Protein AF-A0A9D8QGH4-F1 (afdb_monomer)

Solvent-accessible surface area (backbone atoms only — not comparable to full-atom values): 7439 Å² total; per-residue (Å²): 111,70,68,57,54,52,50,52,52,52,29,56,52,40,53,74,41,57,66,70,57,33,42,51,51,21,41,53,50,23,56,52,42,67,69,68,40,53,65,63,51,49,56,51,47,55,54,42,43,71,77,38,74,86,55,49,74,70,54,46,53,49,52,49,50,50,49,43,34,47,50,30,36,23,50,44,50,60,44,26,47,89,78,55,52,55,67,64,55,52,75,75,60,86,82,80,70,58,66,58,54,55,57,45,49,73,69,74,76,66,76,88,86,86,81,70,103,54,74,51,46,67,62,64,61,67,63,111

pLDDT: mean 94.21, std 4.21, range [72.12, 98.38]

Foldseek 3Di:
DVVVVVLVVVLVVLQPDDLVVLLVVLLVVLVVCCVPVVVVLVVQLVVVCVVPVPDDPVRSSVVSSVCSSQVSSLVSCVSNVVNDDLVNLVVVDDDDPVVVVVVVVVVVPDDDDDDDPDGNVVSVVSND

Mean predicted aligned error: 3.69 Å

Structure (mmCIF, N/CA/C/O backbone):
data_AF-A0A9D8QGH4-F1
#
_entry.id   AF-A0A9D8QGH4-F1
#
loop_
_atom_site.group_PDB
_atom_site.id
_atom_site.type_symbol
_atom_site.label_atom_id
_atom_site.label_alt_id
_atom_site.label_comp_id
_atom_site.label_asym_id
_atom_site.label_entity_id
_atom_site.label_seq_id
_atom_site.pdbx_PDB_ins_code
_atom_site.Cartn_x
_atom_site.Cartn_y
_atom_site.Cartn_z
_atom_site.occupancy
_atom_site.B_iso_or_equiv
_atom_site.auth_seq_id
_atom_site.auth_comp_id
_atom_site.auth_asym_id
_atom_site.auth_atom_id
_atom_site.pdbx_PDB_model_num
ATOM 1 N N . MET A 1 1 ? 16.016 15.580 10.048 1.00 75.88 1 MET A N 1
ATOM 2 C CA . MET A 1 1 ? 17.290 14.829 10.140 1.00 75.88 1 MET A CA 1
ATOM 3 C C . MET A 1 1 ? 17.095 13.490 10.851 1.00 75.88 1 MET A C 1
ATOM 5 O O . MET A 1 1 ? 17.173 12.479 10.171 1.00 75.88 1 MET A O 1
ATOM 9 N N . LEU A 1 2 ? 16.746 13.439 12.147 1.00 87.31 2 LEU A N 1
ATOM 10 C CA . LEU A 1 2 ? 16.585 12.169 12.892 1.00 87.31 2 LEU A CA 1
ATOM 11 C C . LEU A 1 2 ? 15.580 11.180 12.263 1.00 87.31 2 LEU A C 1
ATOM 13 O O . LEU A 1 2 ? 15.885 10.000 12.124 1.00 87.31 2 LEU A O 1
ATOM 17 N N . SER A 1 3 ? 14.415 11.664 11.821 1.00 90.19 3 SER A N 1
ATOM 18 C CA . SER A 1 3 ? 13.391 10.850 11.145 1.00 90.19 3 SER A CA 1
ATOM 19 C C . SER A 1 3 ? 13.884 10.214 9.842 1.00 90.19 3 SER A C 1
ATOM 21 O O . SER A 1 3 ? 13.536 9.075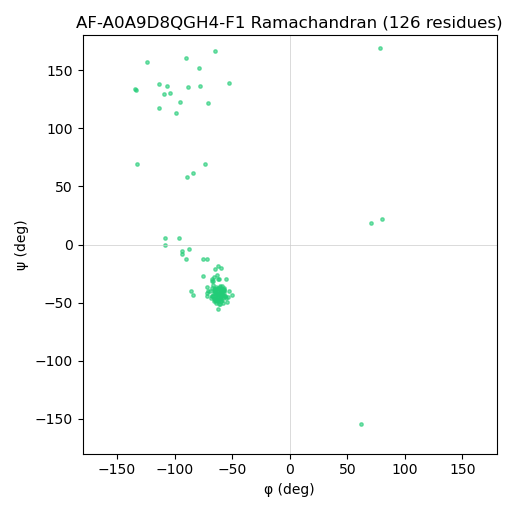 9.543 1.00 90.19 3 SER A O 1
ATOM 23 N N . TRP A 1 4 ? 14.736 10.918 9.093 1.00 91.94 4 TRP A N 1
ATOM 24 C CA . TRP A 1 4 ? 15.338 10.409 7.862 1.00 91.94 4 TRP A CA 1
ATOM 25 C C . TRP A 1 4 ? 16.332 9.282 8.150 1.00 91.94 4 TRP A C 1
ATOM 27 O O . TRP A 1 4 ? 16.253 8.230 7.523 1.00 91.94 4 TRP A O 1
ATOM 37 N N . TYR A 1 5 ? 17.215 9.459 9.139 1.00 95.12 5 TYR A N 1
ATOM 38 C CA . TYR A 1 5 ? 18.145 8.403 9.550 1.00 95.12 5 TYR A CA 1
ATOM 39 C C . TYR A 1 5 ? 17.400 7.178 10.087 1.00 95.12 5 TYR A C 1
ATOM 41 O O . TYR A 1 5 ? 17.731 6.059 9.713 1.00 95.12 5 TYR A O 1
ATOM 49 N N . ALA A 1 6 ? 16.357 7.376 10.900 1.00 92.56 6 ALA A N 1
ATOM 50 C CA . ALA A 1 6 ? 15.522 6.283 11.394 1.00 92.56 6 ALA A CA 1
ATOM 51 C C . ALA A 1 6 ? 14.862 5.508 10.242 1.00 92.56 6 ALA A C 1
ATOM 53 O O . ALA A 1 6 ? 14.942 4.280 10.200 1.00 92.56 6 ALA A O 1
ATOM 54 N N . PHE A 1 7 ? 14.279 6.222 9.273 1.00 92.06 7 PHE A N 1
ATOM 55 C CA . PHE A 1 7 ? 13.708 5.616 8.073 1.00 92.06 7 PHE A CA 1
ATOM 56 C C . PHE A 1 7 ? 14.758 4.838 7.270 1.00 92.06 7 PHE A C 1
ATOM 58 O O . PHE A 1 7 ? 14.522 3.683 6.935 1.00 92.06 7 PHE A O 1
ATOM 65 N N . ARG A 1 8 ? 15.932 5.425 7.002 1.00 94.62 8 ARG A N 1
ATOM 66 C CA . ARG A 1 8 ? 17.007 4.778 6.227 1.00 94.62 8 ARG A CA 1
ATOM 67 C C . ARG A 1 8 ? 17.581 3.550 6.926 1.00 94.62 8 ARG A C 1
ATOM 69 O O . ARG A 1 8 ? 17.871 2.561 6.260 1.00 94.62 8 ARG A O 1
ATOM 76 N N . THR A 1 9 ? 17.727 3.586 8.247 1.00 94.50 9 THR A N 1
ATOM 77 C CA . THR A 1 9 ? 18.156 2.421 9.031 1.00 9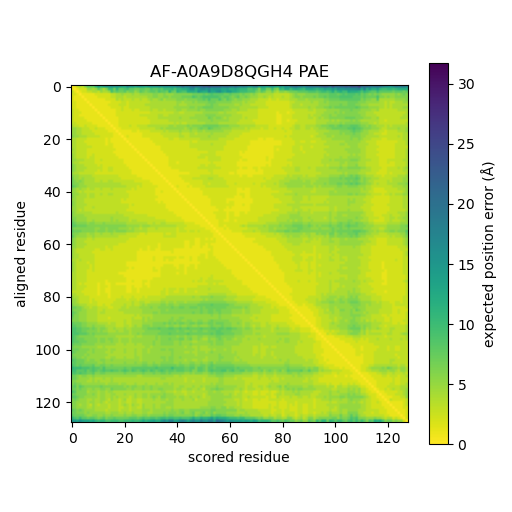4.50 9 THR A CA 1
ATOM 78 C C . THR A 1 9 ? 17.117 1.309 8.958 1.00 94.50 9 THR A C 1
ATOM 80 O O . THR A 1 9 ? 17.470 0.168 8.672 1.00 94.50 9 THR A O 1
ATOM 83 N N . LEU A 1 10 ? 15.835 1.635 9.149 1.00 93.56 10 LEU A N 1
ATOM 84 C CA . LEU A 1 10 ? 14.753 0.658 9.032 1.00 93.56 10 LEU A CA 1
ATOM 85 C C . LEU A 1 10 ? 14.673 0.077 7.616 1.00 93.56 10 LEU A C 1
ATOM 87 O O . LEU A 1 10 ? 14.555 -1.133 7.462 1.00 93.56 10 LEU A O 1
ATOM 91 N N . GLN A 1 11 ? 14.807 0.917 6.591 1.00 95.75 11 GLN A N 1
ATOM 92 C CA . GLN A 1 11 ? 14.833 0.488 5.199 1.00 95.75 11 GLN A CA 1
ATOM 93 C C . GLN A 1 11 ? 15.968 -0.511 4.948 1.00 95.75 11 GLN A C 1
ATOM 95 O O . GLN A 1 11 ? 15.701 -1.603 4.462 1.00 95.75 11 GLN A O 1
ATOM 100 N N . ARG A 1 12 ? 17.203 -0.196 5.362 1.00 96.00 12 ARG A N 1
ATOM 101 C CA . ARG A 1 12 ? 18.348 -1.111 5.220 1.00 96.00 12 ARG A CA 1
ATOM 102 C C . ARG A 1 12 ? 18.121 -2.453 5.905 1.00 96.00 12 ARG A C 1
ATOM 104 O O . ARG A 1 12 ? 18.499 -3.483 5.360 1.00 96.00 12 ARG A O 1
ATOM 111 N N . ILE A 1 13 ? 17.502 -2.454 7.086 1.00 94.81 13 ILE A N 1
ATOM 112 C CA . ILE A 1 13 ? 17.119 -3.695 7.768 1.00 94.81 13 ILE A CA 1
ATOM 113 C C . ILE A 1 13 ? 16.148 -4.480 6.877 1.00 94.81 13 ILE A C 1
ATOM 115 O O . ILE A 1 13 ? 16.394 -5.644 6.574 1.00 94.81 13 ILE A O 1
ATOM 119 N N . MET A 1 14 ? 15.082 -3.836 6.400 1.00 95.69 14 MET A N 1
ATOM 120 C CA . MET A 1 14 ? 14.059 -4.474 5.569 1.00 95.69 14 MET A CA 1
ATOM 121 C C . MET A 1 14 ? 14.610 -5.020 4.244 1.00 95.69 14 MET A C 1
ATOM 123 O O . MET A 1 14 ? 14.203 -6.108 3.840 1.00 95.69 14 MET A O 1
ATOM 127 N N . GLU A 1 15 ? 15.547 -4.314 3.605 1.00 95.31 15 GLU A N 1
ATOM 128 C CA . GLU A 1 15 ? 16.232 -4.727 2.368 1.00 95.31 15 GLU A CA 1
ATOM 129 C C . GLU A 1 15 ? 16.943 -6.085 2.520 1.00 95.31 15 GLU A C 1
ATOM 131 O O . GLU A 1 15 ? 16.892 -6.904 1.607 1.00 95.31 15 GLU A O 1
ATOM 136 N N . HIS A 1 16 ? 17.536 -6.365 3.686 1.00 94.50 16 HIS A N 1
ATOM 137 C CA . HIS A 1 16 ? 18.289 -7.604 3.940 1.00 94.50 16 HIS A CA 1
ATOM 138 C C . HIS A 1 16 ? 17.442 -8.718 4.573 1.00 94.50 16 HIS A C 1
ATOM 140 O O . HIS A 1 16 ? 17.903 -9.853 4.710 1.00 94.50 16 HIS A O 1
ATOM 146 N N . LEU A 1 17 ? 16.200 -8.427 4.975 1.00 95.19 17 LEU A N 1
ATOM 147 C CA . LEU A 1 17 ? 15.313 -9.431 5.551 1.00 95.19 17 LEU A CA 1
ATOM 148 C C . LEU A 1 17 ? 14.699 -10.323 4.454 1.00 95.19 17 LEU A C 1
ATOM 150 O O . LEU A 1 17 ? 14.161 -9.813 3.461 1.00 95.19 17 LEU A O 1
ATOM 154 N N . PRO A 1 18 ? 14.640 -11.653 4.671 1.00 93.94 18 PRO A N 1
ATOM 155 C CA . PRO A 1 18 ? 13.778 -12.527 3.890 1.00 93.94 18 PRO A CA 1
ATOM 156 C C . PRO A 1 18 ? 12.339 -12.002 3.888 1.00 93.94 18 PRO A C 1
ATOM 158 O O . PRO A 1 18 ? 11.815 -11.592 4.929 1.00 93.94 18 PRO A O 1
ATOM 161 N N . ARG A 1 19 ? 11.663 -12.059 2.733 1.00 91.12 19 ARG A N 1
ATOM 162 C CA . ARG A 1 19 ? 10.324 -11.468 2.546 1.00 91.12 19 ARG A CA 1
ATOM 163 C C . ARG A 1 19 ? 9.320 -11.867 3.627 1.00 91.12 19 ARG A C 1
ATOM 165 O O . ARG A 1 19 ? 8.582 -11.019 4.122 1.00 91.12 19 ARG A O 1
ATOM 172 N N . GLY A 1 20 ? 9.302 -13.147 4.001 1.00 94.88 20 GLY A N 1
ATOM 173 C CA . GLY A 1 20 ? 8.402 -13.661 5.036 1.00 94.88 20 GLY A CA 1
ATOM 174 C C . GLY A 1 20 ? 8.614 -12.988 6.394 1.00 94.88 20 GLY A C 1
ATOM 175 O O . GLY A 1 20 ? 7.642 -12.606 7.044 1.00 94.88 20 GLY A O 1
ATOM 176 N N . LEU A 1 21 ? 9.873 -12.764 6.789 1.00 96.88 21 LEU A N 1
ATOM 177 C CA . LEU A 1 21 ? 10.213 -12.064 8.031 1.00 96.88 21 LEU A CA 1
ATOM 178 C C . LEU A 1 21 ? 9.890 -10.573 7.945 1.00 96.88 21 LEU A C 1
ATOM 180 O O . LEU A 1 21 ? 9.336 -10.020 8.894 1.00 96.88 21 LEU A O 1
ATOM 184 N N . ALA A 1 22 ? 10.151 -9.939 6.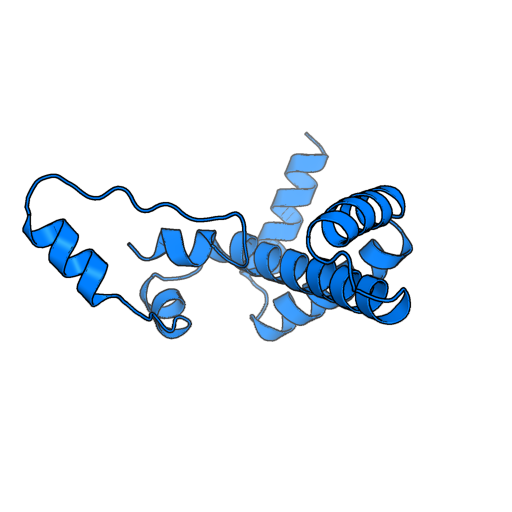799 1.00 96.00 22 ALA A N 1
ATOM 185 C CA . ALA A 1 22 ? 9.781 -8.545 6.565 1.00 96.00 22 ALA A CA 1
ATOM 186 C C . ALA A 1 22 ? 8.261 -8.341 6.733 1.00 96.00 22 ALA A C 1
ATOM 188 O O . ALA A 1 22 ? 7.808 -7.413 7.403 1.00 96.00 22 ALA A O 1
ATOM 189 N N . TYR A 1 23 ? 7.457 -9.265 6.198 1.00 96.00 23 TYR A N 1
ATOM 190 C CA . TYR A 1 23 ? 6.002 -9.250 6.350 1.00 96.00 23 TYR A CA 1
ATOM 191 C C . TYR A 1 23 ? 5.558 -9.556 7.780 1.00 96.00 23 TYR A C 1
ATOM 193 O O . TYR A 1 23 ? 4.618 -8.927 8.269 1.00 96.00 23 TYR A O 1
ATOM 201 N N . ALA A 1 24 ? 6.207 -10.498 8.466 1.00 97.50 24 ALA A N 1
ATOM 202 C CA . ALA A 1 24 ? 5.911 -10.794 9.864 1.00 97.50 24 ALA A CA 1
ATOM 203 C C . ALA A 1 24 ? 6.158 -9.565 10.755 1.00 97.50 24 ALA A C 1
ATOM 205 O O . ALA A 1 24 ? 5.291 -9.206 11.557 1.00 97.50 24 ALA A O 1
ATOM 206 N N . LEU A 1 25 ? 7.284 -8.872 10.550 1.00 96.81 25 LEU A N 1
ATOM 207 C CA . LEU A 1 25 ? 7.609 -7.626 11.238 1.00 96.81 25 LEU A CA 1
ATOM 208 C C . LEU A 1 25 ? 6.588 -6.530 10.918 1.00 96.81 25 LEU A C 1
ATOM 210 O O . LEU A 1 25 ? 6.064 -5.902 11.835 1.00 96.81 25 LEU A O 1
ATOM 214 N N . ALA A 1 26 ? 6.223 -6.350 9.648 1.00 97.12 26 ALA A N 1
ATOM 215 C CA . ALA A 1 26 ? 5.199 -5.388 9.246 1.00 97.12 26 ALA A CA 1
ATOM 216 C C . ALA A 1 26 ? 3.841 -5.659 9.915 1.00 97.12 26 ALA A C 1
ATOM 218 O O . ALA A 1 26 ? 3.183 -4.742 10.407 1.00 97.12 26 ALA A O 1
ATOM 219 N N . VAL A 1 27 ? 3.424 -6.926 10.000 1.00 98.00 27 VAL A N 1
ATOM 220 C CA . VAL A 1 27 ? 2.192 -7.317 10.702 1.00 98.00 27 VAL A CA 1
ATOM 221 C C . VAL A 1 27 ? 2.301 -7.056 12.206 1.00 98.00 27 VAL A C 1
ATOM 223 O O . VAL A 1 27 ? 1.319 -6.620 12.813 1.00 98.00 27 VAL A O 1
ATOM 226 N N . ALA A 1 28 ? 3.464 -7.292 12.818 1.00 97.69 28 ALA A N 1
ATOM 227 C CA . ALA A 1 28 ? 3.701 -6.962 14.221 1.00 97.69 28 ALA A CA 1
ATOM 228 C C . ALA A 1 28 ? 3.588 -5.448 14.457 1.00 97.69 28 ALA A C 1
ATOM 230 O O . ALA A 1 28 ? 2.815 -5.022 15.315 1.00 97.69 28 ALA A O 1
ATOM 231 N N . VAL A 1 29 ? 4.251 -4.633 13.631 1.00 96.44 29 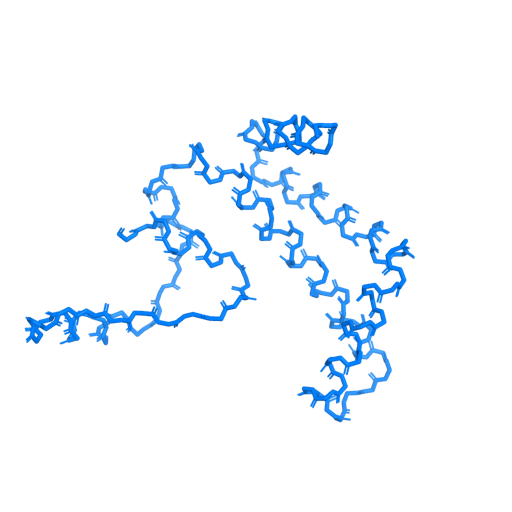VAL A N 1
ATOM 232 C CA . VAL A 1 29 ? 4.140 -3.167 13.657 1.00 96.44 29 VAL A CA 1
ATOM 233 C C . VAL A 1 29 ? 2.686 -2.728 13.492 1.00 96.44 29 VAL A C 1
ATOM 235 O O . VAL A 1 29 ? 2.212 -1.910 14.275 1.00 96.44 29 VAL A O 1
ATOM 238 N N . ALA A 1 30 ? 1.932 -3.321 12.562 1.00 97.88 30 ALA A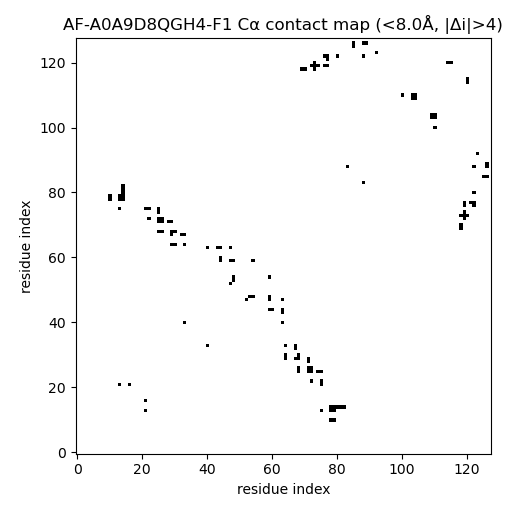 N 1
ATOM 239 C CA . ALA A 1 30 ? 0.515 -3.014 12.378 1.00 97.88 30 ALA A CA 1
ATOM 240 C C . ALA A 1 30 ? -0.331 -3.314 13.626 1.00 97.88 30 ALA A C 1
ATOM 242 O O . ALA A 1 30 ? -1.258 -2.562 13.925 1.00 97.88 30 ALA A O 1
ATOM 243 N N . ARG A 1 31 ? -0.029 -4.385 14.376 1.00 97.81 31 ARG A N 1
ATOM 244 C CA . ARG A 1 31 ? -0.715 -4.694 15.646 1.00 97.81 31 ARG A CA 1
ATOM 245 C C . ARG A 1 31 ? -0.474 -3.603 16.684 1.00 97.81 31 ARG A C 1
ATOM 247 O O . ARG A 1 31 ? -1.439 -3.124 17.275 1.00 97.81 31 ARG A O 1
ATOM 254 N N . PHE A 1 32 ? 0.777 -3.182 16.867 1.00 97.88 32 PHE A N 1
ATOM 255 C CA . PHE A 1 32 ? 1.109 -2.102 17.800 1.00 97.88 32 PHE A CA 1
ATOM 256 C C . PHE A 1 32 ? 0.514 -0.767 17.346 1.00 97.88 32 PHE A C 1
ATOM 258 O O . PHE A 1 32 ? -0.158 -0.097 18.128 1.00 97.88 32 PHE A O 1
ATOM 265 N N . ALA A 1 33 ? 0.661 -0.417 16.067 1.00 97.50 33 ALA A N 1
ATOM 266 C CA . ALA A 1 33 ? 0.098 0.798 15.488 1.00 97.50 33 ALA A CA 1
ATOM 267 C C . ALA A 1 33 ? -1.428 0.846 15.640 1.00 97.50 33 ALA A C 1
ATOM 269 O O . ALA A 1 33 ? -1.973 1.880 16.009 1.00 97.50 33 ALA A O 1
ATOM 270 N N . PHE A 1 34 ? -2.128 -0.274 15.454 1.00 98.06 34 PHE A N 1
ATOM 271 C CA . PHE A 1 34 ? -3.578 -0.328 15.636 1.00 98.06 34 PHE A CA 1
ATOM 272 C C . PHE A 1 34 ? -4.020 -0.016 17.078 1.00 98.06 34 PHE A C 1
ATOM 274 O O . PHE A 1 34 ? -5.119 0.503 17.292 1.00 98.06 34 PHE A O 1
ATOM 281 N N . VAL A 1 35 ? -3.191 -0.327 18.079 1.00 97.44 35 VAL A N 1
ATOM 282 C CA . VAL A 1 35 ? -3.473 -0.026 19.492 1.00 97.44 35 VAL A CA 1
ATOM 283 C C . VAL A 1 35 ? -3.065 1.407 19.850 1.00 97.44 35 VAL A C 1
ATOM 285 O O . VAL A 1 35 ? -3.831 2.107 20.518 1.00 97.44 35 VAL A O 1
ATOM 288 N N . LEU A 1 36 ? -1.889 1.842 19.392 1.00 98.06 36 LEU A N 1
ATOM 289 C CA . LEU A 1 36 ? -1.252 3.100 19.791 1.00 98.06 36 LEU A CA 1
ATOM 290 C C . LEU A 1 36 ? -1.720 4.307 18.961 1.00 98.06 36 LEU A C 1
ATOM 292 O O . LEU A 1 36 ? -1.970 5.375 19.516 1.00 98.06 36 LEU A O 1
ATOM 296 N N . ALA A 1 37 ? -1.908 4.150 17.648 1.00 97.25 37 ALA A N 1
ATOM 297 C CA . ALA A 1 37 ? -2.272 5.229 16.727 1.00 97.25 37 ALA A CA 1
ATOM 298 C C . ALA A 1 37 ? -3.792 5.479 16.708 1.00 97.25 37 ALA A C 1
ATOM 300 O O . ALA A 1 37 ? -4.468 5.323 15.688 1.00 97.25 37 ALA A O 1
ATOM 301 N N . ARG A 1 38 ? -4.349 5.865 17.864 1.00 96.88 38 ARG A N 1
ATOM 302 C CA . ARG A 1 38 ? -5.799 6.059 18.052 1.00 96.88 38 ARG A CA 1
ATOM 303 C C . ARG A 1 38 ? -6.402 7.077 17.079 1.00 96.88 38 ARG A C 1
ATOM 305 O O . ARG A 1 38 ? -7.489 6.822 16.573 1.00 96.88 38 ARG A O 1
ATOM 312 N N . GLY A 1 39 ? -5.687 8.170 16.798 1.00 98.06 39 GLY A N 1
ATOM 313 C CA . GLY A 1 39 ? -6.115 9.200 15.844 1.00 98.06 39 GLY A CA 1
ATOM 314 C C . GLY A 1 39 ? -6.255 8.645 14.427 1.00 98.06 39 GLY A C 1
ATOM 315 O O . GLY A 1 39 ? -7.349 8.655 13.876 1.00 98.06 39 GLY A O 1
ATOM 316 N N . ALA A 1 40 ? -5.187 8.039 13.894 1.00 96.69 40 ALA A N 1
ATOM 317 C CA . ALA A 1 40 ? -5.205 7.409 12.571 1.00 96.69 40 ALA A CA 1
ATOM 318 C C . ALA A 1 40 ? -6.289 6.325 12.457 1.00 96.69 40 ALA A C 1
ATOM 320 O O . ALA A 1 40 ? -6.975 6.222 11.442 1.00 96.69 40 ALA A O 1
ATOM 321 N N . ARG A 1 41 ? -6.489 5.537 13.523 1.00 97.44 41 ARG A N 1
ATOM 322 C CA . ARG A 1 41 ? -7.551 4.528 13.572 1.00 97.44 41 ARG A CA 1
ATOM 323 C C . ARG A 1 41 ? -8.944 5.155 13.506 1.00 97.44 41 ARG A C 1
ATOM 325 O O . ARG A 1 41 ? -9.788 4.617 12.799 1.00 97.44 41 ARG A O 1
ATOM 332 N N . SER A 1 42 ? -9.182 6.251 14.229 1.00 97.38 42 SER A N 1
ATOM 333 C CA . SER A 1 42 ? -10.468 6.959 14.199 1.00 97.38 42 SER A CA 1
ATOM 334 C C . SER A 1 42 ? -10.743 7.535 12.815 1.00 97.38 42 SER A C 1
ATOM 336 O O . SER A 1 42 ? -11.775 7.221 12.238 1.00 97.38 42 SER A O 1
ATOM 338 N N . SER A 1 43 ? -9.787 8.265 12.234 1.00 98.06 43 SER A N 1
ATOM 339 C CA . SER A 1 43 ? -9.946 8.861 10.901 1.00 98.06 43 SER A CA 1
ATOM 340 C C . SER A 1 43 ? -10.203 7.806 9.826 1.00 98.06 43 SER A C 1
ATOM 342 O O . SER A 1 43 ? -11.062 7.983 8.967 1.00 98.06 43 SER A O 1
ATOM 344 N N . LEU A 1 44 ? -9.510 6.664 9.893 1.00 97.62 44 LEU A N 1
ATOM 345 C CA . LEU A 1 44 ? -9.784 5.563 8.976 1.00 97.62 44 LEU A CA 1
ATOM 346 C C . LEU A 1 44 ? -11.192 4.986 9.177 1.00 97.62 44 LEU A C 1
ATOM 348 O O . LEU A 1 44 ? -11.861 4.665 8.201 1.00 97.62 44 LEU A O 1
ATOM 352 N N . GLN A 1 45 ? -11.656 4.850 10.420 1.00 97.69 45 GLN A N 1
ATOM 353 C CA . GLN A 1 45 ? -13.025 4.411 10.691 1.00 97.69 45 GLN A CA 1
ATOM 354 C C . GLN A 1 45 ? -14.063 5.402 10.167 1.00 97.69 45 GLN A C 1
ATOM 356 O O . GLN A 1 45 ? -15.080 4.959 9.648 1.00 97.69 45 GLN A O 1
ATOM 361 N N . ASP A 1 46 ? -13.809 6.706 10.265 1.00 97.75 46 ASP A N 1
ATOM 362 C CA . ASP A 1 46 ? -14.692 7.743 9.726 1.00 97.75 46 ASP A CA 1
ATOM 363 C C . ASP A 1 46 ? -14.810 7.611 8.200 1.00 97.75 46 ASP A C 1
ATOM 365 O O . ASP A 1 46 ? -15.921 7.505 7.680 1.00 97.75 46 ASP A O 1
ATOM 369 N N . ASN A 1 47 ? -13.681 7.462 7.500 1.00 97.69 47 ASN A N 1
ATOM 370 C CA . ASN A 1 47 ? -13.664 7.204 6.056 1.00 97.69 47 ASN A CA 1
ATOM 371 C C . ASN A 1 47 ? -14.398 5.904 5.692 1.00 97.69 47 ASN A C 1
ATOM 373 O O . ASN A 1 47 ? -15.181 5.865 4.743 1.00 97.69 47 ASN A O 1
ATOM 377 N N . LEU A 1 48 ? -14.167 4.830 6.453 1.00 97.75 48 LEU A N 1
ATOM 378 C CA . LEU A 1 48 ? -14.807 3.540 6.205 1.00 97.75 48 LEU A CA 1
ATOM 379 C C . LEU A 1 48 ? -16.318 3.574 6.459 1.00 97.75 48 LEU A C 1
ATOM 381 O O . LEU A 1 48 ? -17.024 2.847 5.779 1.00 97.75 48 LEU A O 1
ATOM 385 N N . ARG A 1 49 ? -16.836 4.409 7.371 1.00 97.50 49 ARG A N 1
ATOM 386 C CA . ARG A 1 49 ? -18.294 4.570 7.542 1.00 97.50 49 ARG A CA 1
ATOM 387 C C . ARG A 1 49 ? -18.948 5.237 6.338 1.00 97.50 49 ARG A C 1
ATOM 389 O O . ARG A 1 49 ? -20.088 4.922 6.033 1.00 97.50 49 ARG A O 1
ATOM 396 N N . VAL A 1 50 ? -18.233 6.129 5.652 1.00 98.00 50 VAL A N 1
ATOM 397 C CA . VAL A 1 50 ? -18.718 6.725 4.399 1.00 98.00 50 VAL A CA 1
ATOM 398 C C . VAL A 1 50 ? -18.690 5.694 3.270 1.00 98.00 50 VAL A C 1
ATOM 400 O O . VAL A 1 50 ? -19.650 5.582 2.518 1.00 98.00 50 VAL A O 1
ATOM 403 N N . ALA A 1 51 ? -17.608 4.919 3.162 1.00 96.88 51 ALA A N 1
ATOM 404 C CA . ALA A 1 51 ? -17.448 3.922 2.101 1.00 96.88 51 ALA A CA 1
ATOM 405 C C . ALA A 1 51 ? -18.292 2.648 2.308 1.00 96.88 51 ALA A C 1
ATOM 407 O O . ALA A 1 51 ? -18.619 1.968 1.340 1.00 96.88 51 ALA A O 1
ATOM 408 N N . LEU A 1 52 ? -18.604 2.303 3.561 1.00 97.44 52 LEU A N 1
ATOM 409 C CA . LEU A 1 52 ? -19.326 1.098 3.975 1.00 97.44 52 LEU A CA 1
ATOM 410 C C . LEU A 1 52 ? -20.432 1.478 4.980 1.00 97.44 52 LEU A C 1
ATOM 412 O O . LEU A 1 52 ? -20.310 1.167 6.169 1.00 97.44 52 LEU A O 1
ATOM 416 N N . PRO A 1 53 ? -21.496 2.170 4.534 1.00 96.56 53 PRO A N 1
ATOM 417 C CA . PRO A 1 53 ? -22.529 2.704 5.426 1.00 96.56 53 PRO A CA 1
ATOM 418 C C . PRO A 1 53 ? -23.275 1.617 6.213 1.00 96.56 53 PRO A C 1
ATOM 420 O O . PRO A 1 53 ? -23.663 1.848 7.357 1.00 96.56 53 PRO A O 1
ATOM 423 N N . ASP A 1 54 ? -23.402 0.417 5.644 1.00 97.31 54 ASP A N 1
ATOM 424 C CA . ASP A 1 54 ? -24.125 -0.706 6.253 1.00 97.31 54 ASP A CA 1
ATOM 425 C C . ASP A 1 54 ? -23.250 -1.569 7.182 1.00 97.31 54 ASP A C 1
ATOM 427 O O . ASP A 1 54 ? -23.733 -2.510 7.816 1.00 97.31 54 ASP A O 1
ATOM 431 N N . ALA A 1 55 ? -21.948 -1.273 7.285 1.00 96.81 55 ALA A N 1
ATOM 432 C CA . ALA A 1 55 ? -21.031 -2.072 8.087 1.00 96.81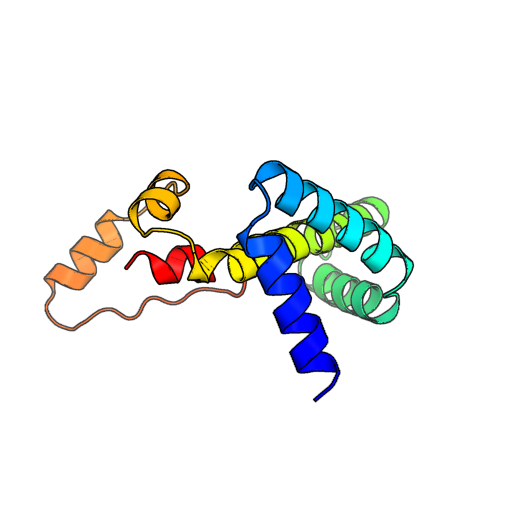 55 ALA A CA 1
ATOM 433 C C . ALA A 1 55 ? -21.281 -1.887 9.592 1.00 96.81 55 ALA A C 1
ATOM 435 O O . ALA A 1 55 ? -21.127 -0.803 10.165 1.00 96.81 55 ALA A O 1
ATOM 436 N N . GLY A 1 56 ? -21.570 -2.994 10.278 1.00 96.94 56 GLY A N 1
ATOM 437 C CA . GLY A 1 56 ? -21.679 -3.020 11.735 1.00 96.94 56 GLY A CA 1
ATOM 438 C C . GLY A 1 56 ? -20.351 -2.712 12.445 1.00 96.94 56 GLY A C 1
ATOM 439 O O . GLY A 1 56 ? -19.261 -2.780 11.875 1.00 96.94 56 GLY A O 1
ATOM 440 N N . ARG A 1 57 ? -20.406 -2.431 13.756 1.00 95.94 57 ARG A N 1
ATOM 441 C CA . ARG A 1 57 ? -19.218 -2.052 14.557 1.00 95.94 57 ARG A CA 1
ATOM 442 C C . ARG A 1 57 ? -18.085 -3.087 14.517 1.00 95.94 57 ARG A C 1
ATOM 444 O O . ARG A 1 57 ? -16.911 -2.713 14.469 1.00 95.94 57 ARG A O 1
ATOM 451 N N . SER A 1 58 ? -18.420 -4.376 14.577 1.00 96.94 58 SER A N 1
ATOM 452 C CA . SER A 1 58 ? -17.446 -5.477 14.557 1.00 96.94 58 SER A CA 1
ATOM 453 C C . SER A 1 58 ? -16.742 -5.580 13.204 1.00 96.94 58 SER A C 1
ATOM 455 O O . SER A 1 58 ? -15.515 -5.690 13.150 1.00 96.94 58 SER A O 1
ATOM 457 N N . GLU A 1 59 ? -17.507 -5.475 12.119 1.00 97.81 59 GLU A N 1
ATOM 458 C CA . GLU A 1 59 ? -17.003 -5.468 10.753 1.00 97.81 59 GLU A CA 1
ATOM 459 C C . GLU A 1 59 ? -16.123 -4.253 10.482 1.00 97.81 59 GLU A C 1
ATOM 461 O O . GLU A 1 59 ? -14.986 -4.416 10.036 1.00 97.81 59 GLU A O 1
ATOM 466 N N . LEU A 1 60 ? -16.585 -3.057 10.849 1.00 97.69 60 LEU A N 1
ATOM 467 C CA . LEU A 1 60 ? -15.811 -1.833 10.694 1.00 97.69 60 LEU A CA 1
ATOM 468 C C . LEU A 1 60 ? -14.454 -1.962 11.395 1.00 97.69 60 LEU A C 1
ATOM 470 O O . LEU A 1 60 ? -13.412 -1.681 10.803 1.00 97.69 60 LEU A O 1
ATOM 474 N N . ARG A 1 61 ? -14.430 -2.471 12.637 1.00 96.69 61 ARG A N 1
ATOM 475 C CA . ARG A 1 61 ? -13.184 -2.709 13.386 1.00 96.69 61 ARG A CA 1
ATOM 476 C C . ARG A 1 61 ? -12.284 -3.745 12.706 1.00 96.69 61 ARG A C 1
ATOM 478 O O . ARG A 1 61 ? -11.068 -3.546 12.664 1.00 96.69 61 ARG A O 1
ATOM 485 N N . ARG A 1 62 ? -12.859 -4.831 12.179 1.00 98.19 62 ARG A N 1
ATOM 486 C CA . ARG A 1 62 ? -12.136 -5.880 11.443 1.00 98.19 62 ARG A CA 1
ATOM 487 C C . ARG A 1 62 ? -11.474 -5.312 10.188 1.00 98.19 62 ARG A C 1
ATOM 489 O O . ARG A 1 62 ? -10.272 -5.505 10.013 1.00 98.19 62 ARG A O 1
ATOM 496 N N . ILE A 1 63 ? -12.224 -4.588 9.360 1.00 98.19 63 ILE A N 1
ATOM 497 C CA . ILE A 1 63 ? -11.732 -3.975 8.118 1.00 98.19 63 ILE A CA 1
ATOM 498 C C . ILE A 1 63 ? -10.683 -2.903 8.427 1.00 98.19 63 ILE A C 1
ATOM 500 O O . ILE A 1 63 ? -9.629 -2.883 7.796 1.00 98.19 63 ILE A O 1
ATOM 504 N N . THR A 1 64 ? -10.897 -2.091 9.467 1.00 98.25 64 THR A N 1
ATOM 505 C CA . THR A 1 64 ? -9.897 -1.116 9.939 1.00 98.25 64 THR A CA 1
ATOM 506 C C . THR A 1 64 ? -8.563 -1.804 10.244 1.00 98.25 64 THR A C 1
ATOM 508 O O . THR A 1 64 ? -7.518 -1.380 9.758 1.00 98.25 64 THR A O 1
ATOM 511 N N . TYR A 1 65 ? -8.572 -2.902 11.010 1.00 98.38 65 TYR A N 1
ATOM 512 C CA . TYR A 1 65 ? -7.337 -3.631 11.314 1.00 98.38 65 TYR A CA 1
ATOM 513 C C . TYR A 1 65 ? -6.713 -4.276 10.067 1.00 98.38 65 TYR A C 1
ATOM 515 O O . TYR A 1 65 ? -5.493 -4.246 9.901 1.00 98.38 65 TYR A O 1
ATOM 523 N N . GLN A 1 66 ? -7.529 -4.840 9.171 1.00 98.00 66 GLN A N 1
ATOM 524 C CA . GLN A 1 66 ? -7.045 -5.395 7.904 1.00 98.00 66 GLN A CA 1
ATOM 525 C C . GLN A 1 66 ? -6.351 -4.330 7.050 1.00 98.00 66 GLN A C 1
ATOM 527 O O . GLN A 1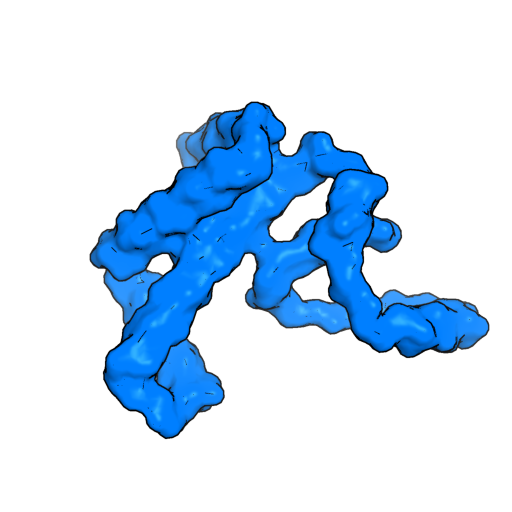 66 ? -5.310 -4.621 6.467 1.00 98.00 66 GLN A O 1
ATOM 532 N N . ASN A 1 67 ? -6.871 -3.104 7.030 1.00 97.50 67 ASN A N 1
ATOM 533 C CA . ASN A 1 67 ? -6.264 -1.986 6.325 1.00 97.50 67 ASN A CA 1
ATOM 534 C C . ASN A 1 67 ? -4.907 -1.599 6.942 1.00 97.50 67 ASN A C 1
ATOM 536 O O . ASN A 1 67 ? -3.918 -1.604 6.219 1.00 97.50 67 ASN A O 1
ATOM 540 N N . PHE A 1 68 ? -4.805 -1.435 8.270 1.00 98.00 68 PHE A N 1
ATOM 541 C CA . PHE A 1 68 ? -3.513 -1.229 8.959 1.00 98.00 68 PHE A CA 1
ATOM 542 C C . PHE A 1 68 ? -2.496 -2.326 8.614 1.00 98.00 68 PHE A C 1
ATOM 544 O O . PHE A 1 68 ? -1.334 -2.053 8.314 1.00 98.00 68 PHE A O 1
ATOM 551 N N . ARG A 1 69 ? -2.943 -3.587 8.638 1.00 98.00 69 ARG A N 1
ATOM 552 C CA . ARG A 1 69 ? -2.110 -4.749 8.322 1.00 98.00 69 ARG A CA 1
ATOM 553 C C . ARG A 1 69 ? -1.626 -4.732 6.873 1.00 98.00 69 ARG A C 1
ATOM 555 O O . ARG A 1 69 ? -0.458 -5.013 6.627 1.00 98.00 69 ARG A O 1
ATOM 562 N N . ASN A 1 70 ? -2.511 -4.448 5.923 1.00 97.19 70 AS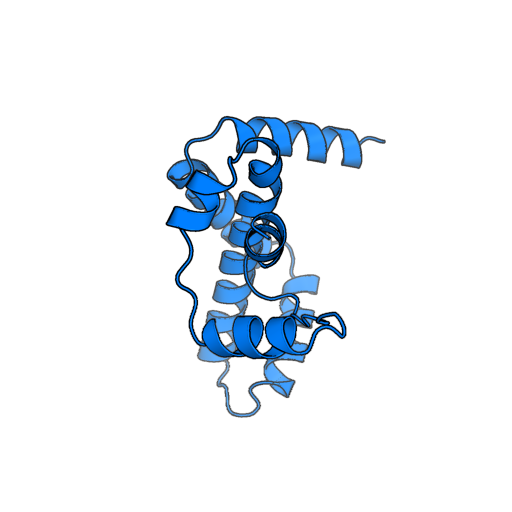N A N 1
ATOM 563 C CA . ASN A 1 70 ? -2.175 -4.430 4.501 1.00 97.19 70 ASN A CA 1
ATOM 564 C C . ASN A 1 70 ? -1.309 -3.217 4.148 1.00 97.19 70 ASN A C 1
ATOM 566 O O . ASN A 1 70 ? -0.366 -3.355 3.381 1.00 97.19 70 ASN A O 1
ATOM 570 N N . HIS A 1 71 ? -1.562 -2.067 4.769 1.00 96.25 71 HIS A N 1
ATOM 571 C CA . HIS A 1 71 ? -0.759 -0.864 4.597 1.00 96.25 71 HIS A CA 1
ATOM 572 C C . HIS A 1 71 ? 0.675 -1.064 5.103 1.00 96.25 71 HIS A C 1
ATOM 574 O O . HIS A 1 71 ? 1.627 -0.744 4.401 1.00 96.25 71 HIS A O 1
ATOM 580 N N . ALA A 1 72 ? 0.856 -1.700 6.266 1.00 96.62 72 ALA A N 1
ATOM 581 C CA . ALA A 1 72 ? 2.192 -2.043 6.754 1.00 96.62 72 ALA A CA 1
ATOM 582 C C . ALA A 1 72 ? 2.934 -3.013 5.814 1.00 96.62 72 ALA A C 1
ATOM 584 O O . ALA A 1 72 ? 4.138 -2.875 5.616 1.00 96.62 72 ALA A O 1
ATOM 585 N N . LYS A 1 73 ? 2.228 -3.982 5.211 1.00 96.12 73 LYS A N 1
ATOM 586 C CA . LYS A 1 73 ? 2.816 -4.878 4.200 1.00 96.12 73 LYS A CA 1
ATOM 587 C C . LYS A 1 73 ? 3.224 -4.128 2.930 1.00 96.12 73 LYS A C 1
ATOM 589 O O . LYS A 1 73 ? 4.318 -4.372 2.440 1.00 96.12 73 LYS A O 1
ATOM 594 N N . ALA A 1 74 ? 2.399 -3.194 2.455 1.00 95.25 74 ALA A N 1
ATOM 595 C CA . ALA A 1 74 ? 2.743 -2.346 1.314 1.00 95.25 74 ALA A CA 1
ATOM 596 C C . ALA A 1 74 ? 4.012 -1.522 1.591 1.00 95.25 74 ALA A C 1
ATOM 598 O O . ALA A 1 74 ? 4.905 -1.465 0.754 1.00 95.25 74 ALA A O 1
ATOM 599 N N . TYR A 1 75 ? 4.171 -0.993 2.809 1.00 94.94 75 TYR A N 1
ATOM 600 C CA . TYR A 1 75 ? 5.422 -0.344 3.217 1.00 94.94 75 TYR A CA 1
ATOM 601 C C . TYR A 1 75 ? 6.623 -1.294 3.261 1.00 94.94 75 TYR A C 1
ATOM 603 O O . TYR A 1 75 ? 7.731 -0.884 2.923 1.00 94.94 75 TYR A O 1
ATOM 611 N N . ALA A 1 76 ? 6.432 -2.552 3.665 1.00 95.44 76 ALA A N 1
ATOM 612 C CA . ALA A 1 76 ? 7.501 -3.547 3.613 1.00 95.44 76 ALA A CA 1
ATOM 613 C C . ALA A 1 76 ? 7.938 -3.844 2.173 1.00 95.44 76 ALA A C 1
ATOM 615 O O . ALA A 1 76 ? 9.133 -4.002 1.931 1.00 95.44 76 ALA A O 1
ATOM 616 N N . ASP A 1 77 ? 6.996 -3.892 1.228 1.00 94.06 77 ASP A N 1
ATOM 617 C CA . ASP A 1 77 ? 7.313 -4.006 -0.197 1.00 94.06 77 ASP A CA 1
ATOM 618 C C . ASP A 1 77 ? 8.058 -2.763 -0.697 1.00 94.06 77 ASP A C 1
ATOM 620 O O . ASP A 1 77 ? 9.129 -2.894 -1.284 1.00 94.06 77 ASP A O 1
ATOM 624 N N . LEU A 1 78 ? 7.561 -1.563 -0.377 1.00 93.75 78 LEU A N 1
ATOM 625 C CA . LEU A 1 78 ? 8.192 -0.292 -0.743 1.00 93.75 78 LEU A CA 1
ATOM 626 C C . LEU A 1 78 ? 9.634 -0.185 -0.226 1.00 93.75 78 LEU A C 1
ATOM 628 O O . LEU A 1 78 ? 10.532 0.214 -0.962 1.00 93.75 78 LEU A O 1
ATOM 632 N N . MET A 1 79 ? 9.879 -0.558 1.032 1.00 95.31 79 MET A N 1
ATOM 633 C CA . MET A 1 79 ? 11.220 -0.514 1.622 1.00 95.31 79 MET A CA 1
ATOM 634 C C . MET A 1 79 ? 12.193 -1.495 0.967 1.00 95.31 79 MET A C 1
ATOM 636 O O . MET A 1 79 ? 13.389 -1.227 0.957 1.00 95.31 79 MET A O 1
ATOM 640 N N . ARG A 1 80 ? 11.692 -2.609 0.423 1.00 93.94 80 ARG A N 1
ATOM 641 C CA . ARG A 1 80 ? 12.497 -3.641 -0.249 1.00 93.94 80 ARG A CA 1
ATOM 642 C C . ARG A 1 80 ? 12.652 -3.397 -1.748 1.00 93.94 80 ARG A C 1
ATOM 644 O O . ARG A 1 80 ? 13.502 -4.024 -2.369 1.00 93.94 80 ARG A O 1
ATOM 651 N N . LEU A 1 81 ? 11.870 -2.479 -2.312 1.00 93.12 81 LEU A N 1
ATOM 652 C CA . LEU A 1 81 ? 11.868 -2.158 -3.736 1.00 93.12 81 LEU A CA 1
ATOM 653 C C . LEU A 1 81 ? 13.262 -1.831 -4.314 1.00 93.12 81 LEU A C 1
ATOM 655 O O . LEU A 1 81 ? 13.547 -2.324 -5.399 1.00 93.12 81 LEU A O 1
ATOM 659 N N . PRO A 1 82 ? 14.166 -1.094 -3.628 1.00 92.75 82 PRO A N 1
ATOM 660 C CA . PRO A 1 82 ? 15.470 -0.733 -4.202 1.00 92.75 82 PRO A CA 1
ATOM 661 C C . PRO A 1 82 ? 16.419 -1.902 -4.475 1.00 92.75 82 PRO A C 1
ATOM 663 O O . PRO A 1 82 ? 17.361 -1.740 -5.244 1.00 92.75 82 PRO 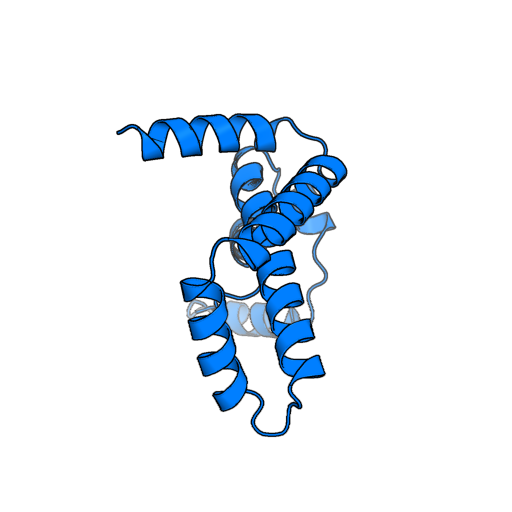A O 1
ATOM 666 N N . VAL A 1 83 ? 16.214 -3.046 -3.815 1.00 92.75 83 VAL A N 1
ATOM 667 C CA . VAL A 1 83 ? 17.060 -4.242 -3.964 1.00 92.75 83 VAL A CA 1
ATOM 668 C C . VAL A 1 83 ? 16.359 -5.367 -4.727 1.00 92.75 83 VAL A C 1
ATOM 670 O O . VAL A 1 83 ? 16.944 -6.429 -4.906 1.00 92.75 83 VAL A O 1
ATOM 673 N N . ALA A 1 84 ? 15.113 -5.155 -5.157 1.00 91.62 84 ALA A N 1
ATOM 674 C CA . ALA A 1 84 ? 14.347 -6.141 -5.906 1.00 91.62 84 ALA A CA 1
ATOM 675 C C . ALA A 1 84 ? 14.613 -6.009 -7.411 1.00 91.62 84 ALA A C 1
ATOM 677 O O . ALA A 1 84 ? 14.594 -4.907 -7.961 1.00 91.62 84 ALA A O 1
ATOM 678 N N . SER A 1 85 ? 14.816 -7.136 -8.091 1.00 91.81 85 SER A N 1
ATOM 679 C CA . SER A 1 85 ? 14.880 -7.163 -9.554 1.00 91.81 85 SER A CA 1
ATOM 680 C C . SER A 1 85 ? 13.481 -7.120 -10.179 1.00 91.81 85 SER A C 1
ATOM 682 O O . SER A 1 85 ? 12.504 -7.601 -9.601 1.00 91.81 85 SER A O 1
ATOM 684 N N . VAL A 1 86 ? 13.375 -6.580 -11.398 1.00 91.19 86 VAL A N 1
ATOM 685 C CA . VAL A 1 86 ? 12.104 -6.536 -12.146 1.00 91.19 86 VAL A CA 1
ATOM 686 C C . VAL A 1 86 ? 11.525 -7.940 -12.348 1.00 91.19 86 VAL A C 1
ATOM 688 O O . VAL A 1 86 ? 10.313 -8.115 -12.229 1.00 91.19 86 VAL A O 1
ATOM 691 N N . ASP A 1 87 ? 12.369 -8.943 -12.594 1.00 91.69 87 ASP A N 1
ATOM 692 C CA . ASP A 1 87 ? 11.937 -10.331 -12.791 1.00 91.69 87 ASP A CA 1
ATOM 693 C C . ASP A 1 87 ? 11.355 -10.941 -11.512 1.00 91.69 87 ASP A C 1
ATOM 695 O O . ASP A 1 87 ? 10.278 -11.547 -11.544 1.00 91.69 87 ASP A O 1
ATOM 699 N N . GLU A 1 88 ? 12.009 -10.720 -10.365 1.00 90.31 88 GLU A N 1
ATOM 700 C CA . GLU A 1 88 ? 11.463 -11.121 -9.069 1.00 90.31 88 GLU A CA 1
ATOM 701 C C . GLU A 1 88 ? 10.109 -10.459 -8.829 1.00 90.31 88 GLU A C 1
ATOM 703 O O . GLU A 1 88 ? 9.162 -11.154 -8.479 1.00 90.31 88 GLU A O 1
ATOM 708 N N . LEU A 1 89 ? 9.976 -9.149 -9.054 1.00 90.44 89 LEU A N 1
ATOM 709 C CA . LEU A 1 89 ? 8.711 -8.435 -8.852 1.00 90.44 89 LEU A CA 1
ATOM 710 C C . LEU A 1 89 ? 7.607 -8.930 -9.795 1.00 90.44 89 LEU A C 1
ATOM 712 O O . LEU A 1 89 ? 6.480 -9.162 -9.353 1.00 90.44 89 LEU A O 1
ATOM 716 N N . ARG A 1 90 ? 7.934 -9.159 -11.071 1.00 89.88 90 ARG A N 1
ATOM 717 C CA . ARG A 1 90 ? 7.002 -9.676 -12.081 1.00 89.88 90 ARG A CA 1
ATOM 718 C C . ARG A 1 90 ? 6.463 -11.053 -11.695 1.00 89.88 90 ARG A C 1
ATOM 720 O O . ARG A 1 90 ? 5.268 -11.289 -11.847 1.00 89.88 90 ARG A O 1
ATOM 727 N N . SER A 1 91 ? 7.299 -11.925 -11.124 1.00 89.88 91 SER A N 1
ATOM 728 C CA . SER A 1 91 ? 6.881 -13.259 -10.658 1.00 89.88 91 SER A CA 1
ATOM 729 C C . SER A 1 91 ? 5.828 -13.235 -9.538 1.00 89.88 91 SER A C 1
ATOM 731 O O . SER A 1 91 ? 5.145 -14.229 -9.297 1.00 89.88 91 SER A O 1
ATOM 733 N N . LEU A 1 92 ? 5.675 -12.099 -8.851 1.00 86.75 92 LEU A N 1
ATOM 734 C CA . LEU A 1 92 ? 4.744 -11.924 -7.734 1.00 86.75 92 LEU A CA 1
ATOM 735 C C . LEU A 1 92 ? 3.390 -11.366 -8.165 1.00 86.75 92 LEU A C 1
ATOM 737 O O . LEU A 1 92 ? 2.495 -11.228 -7.328 1.00 86.75 92 LEU A O 1
ATOM 741 N N . MET A 1 93 ? 3.254 -10.997 -9.437 1.00 87.00 93 MET A N 1
ATOM 742 C CA . MET A 1 93 ? 2.091 -10.305 -9.955 1.00 87.00 93 MET A CA 1
ATOM 743 C C . MET A 1 93 ? 1.226 -11.218 -10.810 1.00 87.00 93 MET A C 1
ATOM 745 O O . MET A 1 93 ? 1.699 -11.925 -11.694 1.00 87.00 93 MET A O 1
ATOM 749 N N . HIS A 1 94 ? -0.079 -11.117 -10.586 1.00 88.81 94 HIS A N 1
ATOM 750 C CA . HIS A 1 94 ? -1.089 -11.632 -11.492 1.00 88.81 94 HIS A CA 1
ATOM 751 C C . HIS A 1 94 ? -1.857 -10.443 -12.066 1.00 88.81 94 HIS A C 1
ATOM 753 O O . HIS A 1 94 ? -2.484 -9.691 -11.316 1.00 88.81 94 HIS A O 1
ATOM 759 N N . SER A 1 95 ? -1.780 -10.261 -13.383 1.00 88.44 95 SER A N 1
ATOM 760 C CA . SER A 1 95 ? -2.413 -9.141 -14.079 1.00 88.44 95 SER A CA 1
ATOM 761 C C . SER A 1 95 ? -3.662 -9.621 -14.806 1.00 88.44 95 SER A C 1
ATOM 763 O O . SER A 1 95 ? -3.606 -10.593 -15.552 1.00 88.44 95 SER A O 1
ATOM 765 N N . THR A 1 96 ? -4.773 -8.915 -14.620 1.00 92.56 96 THR A N 1
ATOM 766 C CA . THR A 1 96 ? -6.022 -9.139 -15.358 1.00 92.56 96 THR A CA 1
ATOM 767 C C . THR A 1 96 ? -6.291 -7.919 -16.232 1.00 92.56 96 THR A C 1
ATOM 769 O O . THR A 1 96 ? -6.119 -6.793 -15.766 1.00 92.56 96 THR A O 1
ATOM 772 N N . GLY A 1 97 ? -6.723 -8.119 -17.480 1.00 93.75 97 GLY A N 1
ATOM 773 C CA . GLY A 1 97 ? -7.024 -7.015 -18.395 1.00 93.75 97 GLY A CA 1
ATOM 774 C C . GLY A 1 97 ? -5.794 -6.398 -19.071 1.00 93.75 97 GLY A C 1
ATOM 775 O O . GLY A 1 97 ? -5.861 -5.243 -19.494 1.00 93.75 97 GLY A O 1
ATOM 776 N N . TRP A 1 98 ? -4.678 -7.131 -19.146 1.00 91.44 98 TRP A N 1
ATOM 777 C CA . TRP A 1 98 ? -3.420 -6.684 -19.758 1.00 91.44 98 TRP A CA 1
ATOM 778 C C . TRP A 1 98 ? -3.583 -6.301 -21.235 1.00 91.44 98 TRP A C 1
ATOM 780 O O . TRP A 1 98 ? -3.023 -5.307 -21.701 1.00 91.44 98 TRP A O 1
ATOM 790 N N . GLU A 1 99 ? -4.439 -7.029 -21.943 1.00 95.12 99 GLU A N 1
ATOM 791 C CA . GLU A 1 99 ? -4.814 -6.796 -23.332 1.00 95.12 99 GLU A CA 1
ATOM 792 C C . GLU A 1 99 ? -5.353 -5.376 -23.574 1.00 95.12 99 GLU A C 1
ATOM 794 O O . GLU A 1 99 ? -5.139 -4.800 -24.641 1.00 95.12 99 GLU A O 1
ATOM 799 N N . ASN A 1 100 ? -5.984 -4.753 -22.569 1.00 95.25 100 ASN A N 1
ATOM 800 C CA . ASN A 1 100 ? -6.478 -3.379 -22.679 1.00 95.25 100 ASN A CA 1
ATOM 801 C C . ASN A 1 100 ? -5.328 -2.375 -22.779 1.00 95.25 100 ASN A C 1
ATOM 803 O O . ASN A 1 100 ? -5.411 -1.394 -23.522 1.00 95.25 100 ASN A O 1
ATOM 807 N N . LEU A 1 101 ? -4.243 -2.619 -22.042 1.00 93.12 101 LEU A N 1
ATOM 808 C CA . LEU A 1 101 ? -3.061 -1.776 -22.093 1.00 93.12 101 LEU A CA 1
ATOM 809 C C . LEU A 1 101 ? -2.307 -1.959 -23.412 1.00 93.12 101 LEU A C 1
ATOM 811 O O . LEU A 1 101 ? -1.890 -0.970 -24.013 1.00 93.12 101 LEU A O 1
ATOM 815 N N . GLU A 1 102 ? -2.167 -3.194 -23.891 1.00 94.06 102 GLU A N 1
ATOM 816 C CA . GLU A 1 102 ? -1.561 -3.470 -25.198 1.00 94.06 102 GLU A CA 1
ATOM 817 C C . GLU A 1 102 ? -2.349 -2.800 -26.328 1.00 94.06 102 GLU A C 1
ATOM 819 O O . GLU A 1 102 ? -1.768 -2.083 -27.147 1.00 94.06 102 GLU A O 1
ATOM 824 N N . ALA A 1 103 ? -3.679 -2.926 -26.310 1.00 96.44 103 ALA A N 1
ATOM 825 C CA . ALA A 1 103 ? -4.562 -2.266 -27.266 1.00 96.44 103 ALA A CA 1
ATOM 826 C C . ALA A 1 103 ? -4.458 -0.734 -27.199 1.00 96.44 103 ALA A C 1
ATOM 828 O O . ALA A 1 103 ? -4.491 -0.064 -28.233 1.00 96.44 103 ALA A O 1
ATOM 829 N N . ALA A 1 104 ? -4.310 -0.156 -26.003 1.00 96.25 104 ALA A N 1
ATOM 830 C CA . ALA A 1 104 ? -4.102 1.280 -25.841 1.00 96.25 104 ALA A CA 1
ATOM 831 C C . ALA A 1 104 ? -2.740 1.730 -26.398 1.00 96.25 104 ALA A C 1
ATOM 833 O O . ALA A 1 104 ? -2.683 2.720 -27.131 1.00 96.25 104 ALA A O 1
ATOM 834 N N . ARG A 1 105 ? -1.657 0.986 -26.122 1.00 94.88 105 ARG A N 1
ATOM 835 C CA . ARG A 1 105 ? -0.308 1.273 -26.649 1.00 94.88 105 ARG A CA 1
ATOM 836 C C . ARG A 1 105 ? -0.262 1.195 -28.173 1.00 94.88 105 ARG A C 1
ATOM 838 O O . ARG A 1 105 ? 0.340 2.066 -28.799 1.00 94.88 105 ARG A O 1
ATOM 845 N N . ALA A 1 106 ? -0.943 0.214 -28.767 1.00 97.44 106 ALA A N 1
ATOM 846 C CA . ALA A 1 106 ? -0.994 0.014 -30.217 1.00 97.44 106 ALA A CA 1
ATOM 847 C C . ALA A 1 106 ? -1.576 1.215 -30.988 1.00 97.44 106 ALA A C 1
ATOM 849 O O . ALA A 1 106 ? -1.303 1.380 -32.173 1.00 97.44 106 ALA A O 1
ATOM 850 N N . ARG A 1 107 ? -2.334 2.102 -30.325 1.00 97.12 107 ARG A N 1
ATOM 851 C CA . ARG A 1 107 ? -2.871 3.328 -30.942 1.00 97.12 107 ARG A CA 1
ATOM 852 C C . ARG A 1 107 ? -1.808 4.400 -31.212 1.00 97.12 107 ARG A C 1
ATOM 854 O O . ARG A 1 107 ? -2.125 5.381 -31.879 1.00 97.12 107 ARG A O 1
ATOM 861 N N . GLY A 1 108 ? -0.593 4.267 -30.669 1.00 97.00 108 GLY A N 1
ATOM 862 C CA . GLY A 1 108 ? 0.532 5.169 -30.955 1.00 97.00 108 GLY A CA 1
ATOM 863 C C . GLY A 1 108 ? 0.409 6.586 -30.377 1.00 97.00 108 GLY A C 1
ATOM 864 O O . GLY A 1 108 ? 1.092 7.490 -30.843 1.00 97.00 108 GLY A O 1
ATOM 865 N N . ARG A 1 109 ? -0.458 6.806 -29.376 1.00 96.81 109 ARG A N 1
ATOM 866 C CA . ARG A 1 109 ? -0.719 8.134 -28.768 1.00 96.81 109 ARG A CA 1
ATOM 867 C C . ARG A 1 109 ? -0.154 8.299 -27.351 1.00 96.81 109 ARG A C 1
ATOM 869 O O . ARG A 1 109 ? -0.416 9.306 -26.703 1.00 96.81 109 ARG A O 1
ATOM 876 N N . GLY A 1 110 ? 0.589 7.304 -26.865 1.00 93.25 110 GLY A N 1
ATOM 877 C CA . GLY A 1 110 ? 0.921 7.162 -25.445 1.00 93.25 110 GLY A CA 1
ATOM 878 C C . GLY A 1 110 ? -0.243 6.584 -24.630 1.00 93.25 110 GLY A C 1
ATOM 879 O O . GLY A 1 110 ? -1.362 6.448 -25.127 1.00 93.25 110 GLY A O 1
ATOM 880 N N . VAL A 1 111 ? 0.031 6.207 -23.378 1.00 95.38 111 VAL A N 1
ATOM 881 C CA . VAL A 1 111 ? -0.974 5.680 -22.443 1.00 95.38 111 VAL A CA 1
ATOM 882 C C . VAL A 1 111 ? -0.828 6.366 -21.090 1.00 95.38 111 VAL A C 1
ATOM 884 O O . VAL A 1 111 ? 0.275 6.448 -20.557 1.00 95.38 111 VAL A O 1
ATOM 887 N N . LEU A 1 112 ? -1.950 6.820 -20.527 1.00 93.56 112 LEU A N 1
ATOM 888 C CA . LEU A 1 112 ? -2.042 7.251 -19.137 1.00 93.56 112 LEU A CA 1
ATOM 889 C C . LEU A 1 112 ? -2.629 6.107 -18.307 1.00 93.56 112 LEU A C 1
ATOM 891 O O . LEU A 1 112 ? -3.798 5.757 -18.472 1.00 93.56 112 LEU A O 1
ATOM 895 N N . VAL A 1 113 ? -1.822 5.536 -17.417 1.00 91.12 113 VAL A N 1
ATOM 896 C CA . VAL A 1 113 ? -2.279 4.540 -16.441 1.00 91.12 113 VAL A CA 1
ATOM 897 C C . VAL A 1 113 ? -2.602 5.264 -15.139 1.00 91.12 113 VAL A C 1
ATOM 899 O O . VAL A 1 113 ? -1.749 5.946 -14.577 1.00 91.12 113 VAL A O 1
ATOM 902 N N . VAL A 1 114 ? -3.840 5.126 -14.665 1.00 92.19 114 VAL A N 1
ATOM 903 C CA . VAL A 1 114 ? -4.306 5.737 -13.414 1.00 92.19 114 VAL A CA 1
ATOM 904 C C . VAL A 1 114 ? -4.500 4.640 -12.377 1.00 92.19 114 VAL A C 1
ATOM 906 O O . VAL A 1 114 ? -5.177 3.650 -12.640 1.00 92.19 114 VAL A O 1
ATOM 909 N N . SER A 1 115 ? -3.920 4.829 -11.192 1.00 89.44 115 SER A N 1
ATOM 910 C CA . SER A 1 115 ? -4.072 3.921 -10.053 1.00 89.44 115 SER A CA 1
ATOM 911 C C . SER A 1 115 ? -4.593 4.669 -8.831 1.00 89.44 115 SER A C 1
ATOM 913 O O . SER A 1 115 ? -4.420 5.879 -8.697 1.00 89.44 115 SER A O 1
ATOM 915 N N . CYS A 1 116 ? -5.204 3.929 -7.910 1.00 90.50 116 CYS A N 1
ATOM 916 C CA . CYS A 1 116 ? -5.476 4.404 -6.558 1.00 90.50 116 CYS A CA 1
ATOM 917 C C . CYS A 1 116 ? -4.303 4.067 -5.619 1.00 90.50 116 CYS A C 1
ATOM 919 O O . CYS A 1 116 ? -3.503 3.172 -5.905 1.00 90.50 116 CYS A O 1
ATOM 921 N N . HIS A 1 117 ? -4.215 4.761 -4.478 1.00 89.50 117 HIS A N 1
ATOM 922 C CA . HIS A 1 117 ? -3.280 4.437 -3.392 1.00 89.50 117 HIS A CA 1
ATOM 923 C C . HIS A 1 117 ? -3.739 3.181 -2.637 1.00 89.50 117 HIS A C 1
ATOM 925 O O . HIS A 1 117 ? -4.204 3.248 -1.497 1.00 89.50 117 HIS A O 1
ATOM 931 N N . MET A 1 118 ? -3.657 2.028 -3.296 1.00 89.88 118 MET A N 1
ATOM 932 C CA . MET A 1 118 ? -4.149 0.759 -2.775 1.00 89.88 118 MET A CA 1
ATOM 933 C C . MET A 1 118 ? -3.133 -0.357 -2.986 1.00 89.88 118 MET A C 1
ATOM 935 O O . MET A 1 118 ? -2.607 -0.544 -4.078 1.00 89.88 118 MET A O 1
ATOM 939 N N . GLY A 1 119 ? -2.908 -1.143 -1.931 1.00 90.56 119 GLY A N 1
ATOM 940 C CA . GLY A 1 119 ? -1.944 -2.241 -1.964 1.00 90.56 119 GLY A CA 1
ATOM 941 C C . GLY A 1 119 ? -0.517 -1.751 -2.221 1.00 90.56 119 GLY A C 1
ATOM 942 O O . GLY A 1 119 ? -0.181 -0.613 -1.901 1.00 90.56 119 GLY A O 1
ATOM 943 N N . SER A 1 120 ? 0.309 -2.628 -2.785 1.00 91.94 120 SER A N 1
ATOM 944 C CA . SER A 1 120 ? 1.712 -2.357 -3.123 1.00 91.94 120 SER A CA 1
ATOM 945 C C . SER A 1 120 ? 1.821 -1.792 -4.545 1.00 91.94 120 SER A C 1
ATOM 947 O O . SER A 1 120 ? 2.439 -2.394 -5.423 1.00 91.94 120 SER A O 1
ATOM 949 N N . TRP A 1 121 ? 1.145 -0.671 -4.802 1.00 90.44 121 TRP A N 1
ATOM 950 C CA . TRP A 1 121 ? 1.039 -0.077 -6.141 1.00 90.44 121 TRP A CA 1
ATOM 951 C C . TRP A 1 121 ? 2.399 0.375 -6.697 1.00 90.44 121 TRP A C 1
ATOM 953 O O . TRP A 1 121 ? 2.589 0.372 -7.909 1.00 90.44 121 TRP A O 1
ATOM 963 N N . GLU A 1 122 ? 3.368 0.692 -5.836 1.00 90.06 122 GLU A N 1
ATOM 964 C CA . GLU A 1 122 ? 4.734 1.052 -6.223 1.00 90.06 122 GLU A CA 1
ATOM 965 C C . GLU A 1 122 ? 5.481 -0.132 -6.845 1.00 90.06 122 GLU A C 1
ATOM 967 O O . GLU A 1 122 ? 6.238 0.051 -7.794 1.00 90.06 122 GLU A O 1
ATOM 972 N N . VAL A 1 123 ? 5.225 -1.356 -6.361 1.00 89.12 123 VAL A N 1
ATOM 973 C CA . VAL A 1 123 ? 5.750 -2.585 -6.980 1.00 89.12 123 VAL A CA 1
ATOM 974 C C . VAL A 1 123 ? 5.179 -2.743 -8.378 1.00 89.12 123 VAL A C 1
ATOM 976 O O . VAL A 1 123 ? 5.926 -3.008 -9.315 1.00 89.12 123 VAL A O 1
ATOM 979 N N . ALA A 1 124 ? 3.865 -2.544 -8.518 1.00 86.69 124 ALA A N 1
ATOM 980 C CA . ALA A 1 124 ? 3.229 -2.590 -9.821 1.00 86.69 124 ALA A CA 1
ATOM 981 C C . ALA A 1 124 ? 3.833 -1.531 -10.742 1.00 86.69 124 ALA A C 1
ATOM 983 O O . ALA A 1 124 ? 4.142 -1.868 -11.866 1.00 86.69 124 ALA A O 1
ATOM 984 N N . ALA A 1 125 ? 4.069 -0.300 -10.281 1.00 87.12 125 ALA A N 1
ATOM 985 C CA . ALA A 1 125 ? 4.669 0.761 -11.090 1.00 87.12 125 ALA A CA 1
ATOM 986 C C . ALA A 1 125 ? 6.134 0.491 -11.490 1.00 87.12 125 ALA A C 1
ATOM 988 O O . ALA A 1 125 ? 6.551 0.913 -12.562 1.00 87.12 125 ALA A O 1
ATOM 989 N N . ALA A 1 126 ? 6.906 -0.218 -10.663 1.00 86.69 126 ALA A N 1
ATOM 990 C CA . ALA A 1 126 ? 8.335 -0.449 -10.884 1.00 86.69 126 ALA A CA 1
ATOM 991 C C . ALA A 1 126 ? 8.671 -1.485 -11.973 1.00 86.69 126 ALA A C 1
ATOM 993 O O . ALA A 1 126 ? 9.831 -1.592 -12.361 1.00 86.69 126 ALA A O 1
ATOM 994 N N . ILE A 1 127 ? 7.697 -2.271 -12.445 1.00 82.94 127 ILE A N 1
ATOM 995 C CA . ILE A 1 127 ? 7.935 -3.355 -13.416 1.00 82.94 127 ILE A CA 1
ATOM 996 C C . ILE A 1 127 ? 7.675 -2.976 -14.888 1.00 82.94 127 ILE A C 1
ATOM 998 O O . ILE A 1 127 ? 7.707 -3.865 -15.749 1.00 82.94 127 ILE A O 1
ATOM 1002 N N . TRP A 1 128 ? 7.377 -1.702 -15.168 1.00 72.12 128 TRP A N 1
ATOM 1003 C CA . TRP A 1 128 ? 6.975 -1.192 -16.487 1.00 72.12 128 TRP A CA 1
ATOM 1004 C C . TRP A 1 128 ? 8.067 -0.412 -17.205 1.00 72.12 128 TRP A C 1
ATOM 1006 O O . TRP A 1 128 ? 8.763 0.382 -16.537 1.00 72.12 128 TRP A O 1
#

Secondary structure (DSSP, 8-state):
-HHHHHHHHHHHHHHHS-HHHHHHHHHHHHHHHHHH-HHHHHHHHHHHHHH-TT--HHHHHHHHHHHHHHHHHHHHHHHHGGG--HHHHHHT---SSHHHHHHHHHTSS-------S-SSHHHHHHT-

Radius of gyration: 17.81 Å; Cα contacts (8 Å, |Δi|>4): 73; chains: 1; bounding box: 42×28×51 Å

Sequence (128 aa):
MLSWYAFRTLQRIMEHLPRGLAYALAVAVARFAFVLARGARSSLQDNLRVALPDAGRSELRRITYQNFRNHAKAYADLMRLPVASVDELRSLMHSTGWENLEAARARGRGVLVVSCHMGSWEVAAAIW